Protein AF-A0AA43G415-F1 (afdb_monomer)

Sequence (121 aa):
MDNYNDPWDKIRWHNEEHFSIDEVGFNLVSWGSPKKKTTENNFVLVKDPSFAKSMARICAPLTPKNIIEFGLYHGASLVLLDKIFTPDSIIGIDERQEHPALANPLIIRHKNNEVDAHRRL

Structure (mmCIF, N/CA/C/O backbone):
data_AF-A0AA43G415-F1
#
_entry.id   AF-A0AA43G415-F1
#
loop_
_atom_site.group_PDB
_atom_site.id
_atom_site.type_symbol
_atom_site.label_atom_id
_atom_site.label_alt_id
_atom_site.label_comp_id
_atom_site.label_asym_id
_atom_site.label_entity_id
_atom_site.label_seq_id
_atom_site.pdbx_PDB_ins_code
_atom_site.Cartn_x
_atom_site.Cartn_y
_atom_site.Cartn_z
_atom_site.occupancy
_atom_site.B_iso_or_equiv
_atom_site.auth_seq_id
_atom_site.auth_comp_id
_atom_site.auth_asym_id
_atom_site.auth_atom_id
_atom_site.pdbx_PDB_model_num
ATOM 1 N N . MET A 1 1 ? -29.924 -0.946 8.562 1.00 37.44 1 MET A N 1
ATOM 2 C CA . MET A 1 1 ? -29.133 -1.638 7.528 1.00 37.44 1 MET A CA 1
ATOM 3 C C . MET A 1 1 ? -28.054 -0.661 7.149 1.00 37.44 1 MET A C 1
ATOM 5 O O . MET A 1 1 ? -28.359 0.322 6.487 1.00 37.44 1 MET A O 1
ATOM 9 N N . ASP A 1 2 ? -26.861 -0.844 7.696 1.00 45.72 2 ASP A N 1
ATOM 10 C CA . ASP A 1 2 ? -25.754 0.054 7.402 1.00 45.72 2 ASP A CA 1
ATOM 11 C C . ASP A 1 2 ? -25.313 -0.219 5.966 1.00 45.72 2 ASP A C 1
ATOM 13 O O . ASP A 1 2 ? -24.949 -1.345 5.625 1.00 45.72 2 ASP A O 1
ATOM 17 N N . ASN A 1 3 ? -25.418 0.794 5.106 1.00 43.19 3 ASN A N 1
ATOM 18 C CA . ASN A 1 3 ? -24.779 0.779 3.798 1.00 43.19 3 ASN A CA 1
ATOM 19 C C . ASN A 1 3 ? -23.267 0.783 4.046 1.00 43.19 3 ASN A C 1
ATOM 21 O O . ASN A 1 3 ? -22.651 1.844 4.141 1.00 43.19 3 ASN A O 1
ATOM 25 N N . TYR A 1 4 ? -22.677 -0.399 4.211 1.00 52.66 4 TYR A N 1
ATOM 26 C CA . TYR A 1 4 ? -21.235 -0.559 4.129 1.00 52.66 4 TYR A CA 1
ATOM 27 C C . TYR A 1 4 ? -20.842 -0.269 2.681 1.00 52.66 4 TYR A C 1
ATOM 29 O O . TYR A 1 4 ? -20.921 -1.149 1.830 1.00 52.66 4 TYR A O 1
ATOM 37 N N . ASN A 1 5 ? -20.474 0.982 2.392 1.00 69.88 5 ASN A N 1
ATOM 38 C CA . ASN A 1 5 ? -19.685 1.272 1.200 1.00 69.88 5 ASN A CA 1
ATOM 39 C C . ASN A 1 5 ? -18.399 0.462 1.333 1.00 69.88 5 ASN A C 1
ATOM 41 O O . ASN A 1 5 ? -17.682 0.618 2.328 1.00 69.88 5 ASN A O 1
ATOM 45 N N . ASP A 1 6 ? -18.142 -0.417 0.368 1.00 78.88 6 ASP A N 1
ATOM 46 C CA . ASP A 1 6 ? -16.913 -1.191 0.333 1.00 78.88 6 ASP A CA 1
ATOM 47 C C . ASP A 1 6 ? -15.752 -0.179 0.264 1.00 78.88 6 ASP A C 1
ATOM 49 O O . ASP A 1 6 ? -15.724 0.652 -0.648 1.00 78.88 6 ASP A O 1
ATOM 53 N N . PRO A 1 7 ? -14.797 -0.169 1.217 1.00 80.12 7 PRO A N 1
ATOM 54 C CA . PRO A 1 7 ? -13.657 0.746 1.170 1.00 80.12 7 PRO A CA 1
ATOM 55 C C . PRO A 1 7 ? -12.885 0.687 -0.157 1.00 80.12 7 PRO A C 1
ATOM 57 O O . PRO A 1 7 ? -12.212 1.651 -0.529 1.00 80.12 7 PRO A O 1
ATOM 60 N N . TRP A 1 8 ? -12.997 -0.430 -0.879 1.00 83.75 8 TRP A N 1
ATOM 61 C CA . TRP A 1 8 ? -12.387 -0.654 -2.182 1.00 83.75 8 TRP A CA 1
ATOM 62 C C . TRP A 1 8 ? -13.129 0.027 -3.345 1.00 83.75 8 TRP A C 1
ATOM 64 O O . TRP A 1 8 ? -12.521 0.212 -4.400 1.00 83.75 8 TRP A O 1
ATOM 74 N N . ASP A 1 9 ? -14.360 0.518 -3.147 1.00 86.12 9 ASP A N 1
ATOM 75 C CA . ASP A 1 9 ? -15.101 1.340 -4.125 1.00 86.12 9 ASP A CA 1
ATOM 76 C C . ASP A 1 9 ? -14.404 2.682 -4.418 1.00 86.12 9 ASP A C 1
ATOM 78 O O . ASP A 1 9 ? -14.702 3.350 -5.408 1.00 86.12 9 ASP A O 1
ATOM 82 N N . LYS A 1 10 ? -13.432 3.081 -3.585 1.00 87.56 10 LYS A N 1
ATOM 83 C CA . LYS A 1 10 ? -12.584 4.263 -3.807 1.00 87.56 10 LYS A CA 1
ATOM 84 C C . LYS A 1 10 ? -11.636 4.117 -5.006 1.00 87.56 10 LYS A C 1
ATOM 86 O O . LYS A 1 10 ? -11.062 5.112 -5.449 1.00 87.56 10 LYS A O 1
ATOM 91 N N . ILE A 1 11 ? -11.422 2.897 -5.505 1.00 89.38 11 ILE A N 1
ATOM 92 C CA . ILE A 1 11 ? -10.484 2.624 -6.597 1.00 89.38 11 ILE A CA 1
ATOM 93 C C . ILE A 1 11 ? -11.086 3.032 -7.941 1.00 89.38 11 ILE A C 1
ATOM 95 O O . ILE A 1 11 ? -12.080 2.472 -8.404 1.00 89.38 11 ILE A O 1
ATOM 99 N N . ARG A 1 12 ? -10.399 3.936 -8.640 1.00 91.75 12 ARG A N 1
ATOM 100 C CA . ARG A 1 12 ? -10.698 4.304 -10.023 1.00 91.75 12 ARG A CA 1
ATOM 101 C C . ARG A 1 12 ? -9.665 3.708 -10.970 1.00 91.75 12 ARG A C 1
ATOM 103 O O . ARG A 1 12 ? -8.540 4.187 -11.054 1.00 91.75 12 ARG A O 1
ATOM 110 N N . TRP A 1 13 ? -10.056 2.696 -11.736 1.00 91.44 13 TRP A N 1
ATOM 111 C CA . TRP A 1 13 ? -9.198 2.126 -12.777 1.00 91.44 13 TRP A CA 1
ATOM 112 C C . TRP A 1 13 ? -9.100 3.059 -13.992 1.00 91.44 13 TRP A C 1
ATOM 114 O O . TRP A 1 13 ? -10.110 3.554 -14.495 1.00 91.44 13 TRP A O 1
ATOM 124 N N . HIS A 1 14 ? -7.878 3.285 -14.474 1.00 93.19 14 HIS A N 1
ATOM 125 C CA . HIS A 1 14 ? -7.590 4.042 -15.698 1.00 93.19 14 HIS A CA 1
ATOM 126 C C . HIS A 1 14 ? -7.257 3.120 -16.873 1.00 93.19 14 HIS A C 1
ATOM 128 O O . HIS A 1 14 ? -7.569 3.436 -18.018 1.00 93.19 14 HIS A O 1
ATOM 134 N N . ASN A 1 15 ? -6.603 1.997 -16.586 1.00 91.38 15 ASN A N 1
ATOM 135 C CA . ASN A 1 15 ? -6.357 0.877 -17.491 1.00 91.38 15 ASN A CA 1
ATOM 136 C C . ASN A 1 15 ? -6.039 -0.373 -16.650 1.00 91.38 15 ASN A C 1
ATOM 138 O O . ASN A 1 15 ? -6.141 -0.328 -15.427 1.00 91.38 15 ASN A O 1
ATOM 142 N N . GLU A 1 16 ? -5.656 -1.483 -17.281 1.00 88.25 16 GLU A N 1
ATOM 143 C CA . GLU A 1 16 ? -5.397 -2.751 -16.582 1.00 88.25 16 GLU A CA 1
ATOM 144 C C . GLU A 1 16 ? -4.258 -2.678 -15.553 1.00 88.25 16 GLU A C 1
ATOM 146 O O . GLU A 1 16 ? -4.281 -3.414 -14.572 1.00 88.25 16 GLU A O 1
ATOM 151 N N . GLU A 1 17 ? -3.291 -1.777 -15.731 1.00 90.12 17 GLU A N 1
ATOM 152 C CA . GLU A 1 17 ? -2.092 -1.669 -14.892 1.00 90.12 17 GLU A CA 1
ATOM 153 C C . GLU A 1 17 ? -2.039 -0.377 -14.066 1.00 90.12 17 GLU A C 1
ATOM 155 O O . GLU A 1 17 ? -1.028 -0.084 -13.423 1.00 90.12 17 GLU A O 1
ATOM 160 N N . HIS A 1 18 ? -3.088 0.442 -14.105 1.00 91.56 18 HIS A N 1
ATOM 161 C CA . HIS A 1 18 ? -3.082 1.749 -13.465 1.00 91.56 18 HIS A CA 1
ATOM 162 C C . HIS A 1 18 ? -4.449 2.088 -12.891 1.00 91.56 18 HIS A C 1
ATOM 164 O O . HIS A 1 18 ? -5.458 2.109 -13.602 1.00 91.56 18 HIS A O 1
ATOM 170 N N . PHE A 1 19 ? -4.457 2.426 -11.609 1.00 92.81 19 PHE A N 1
ATOM 171 C CA . PHE A 1 19 ? -5.623 2.945 -10.910 1.00 92.81 19 PHE A CA 1
ATOM 172 C C . PHE A 1 19 ? -5.227 4.109 -10.007 1.00 92.81 19 PHE A C 1
ATOM 174 O O . PHE A 1 19 ? -4.045 4.307 -9.728 1.00 92.81 19 PHE A O 1
ATOM 181 N N . SER A 1 20 ? -6.212 4.865 -9.537 1.00 93.88 20 SER A N 1
ATOM 182 C CA . SER A 1 20 ? -6.021 5.890 -8.519 1.00 93.88 20 SER A CA 1
ATOM 183 C C . SER A 1 20 ? -6.993 5.730 -7.357 1.00 93.88 20 SER A C 1
ATOM 185 O O . SER A 1 20 ? -8.053 5.112 -7.486 1.00 93.88 20 SER A O 1
ATOM 187 N N . ILE A 1 21 ? -6.616 6.311 -6.221 1.00 91.12 21 ILE A N 1
ATOM 188 C CA . ILE A 1 21 ? -7.515 6.634 -5.113 1.00 91.12 21 ILE A CA 1
ATOM 189 C C . ILE A 1 21 ? -7.305 8.117 -4.813 1.00 91.12 21 ILE A C 1
ATOM 191 O O . ILE A 1 21 ? -6.177 8.540 -4.546 1.00 91.12 21 ILE A O 1
ATOM 195 N N . ASP A 1 22 ? -8.374 8.907 -4.895 1.00 88.56 22 ASP A N 1
ATOM 196 C CA . ASP A 1 22 ? -8.298 10.370 -4.946 1.00 88.56 22 ASP A CA 1
ATOM 197 C C . ASP A 1 22 ? -7.324 10.827 -6.061 1.00 88.56 22 ASP A C 1
ATOM 199 O O . ASP A 1 22 ? -7.477 10.444 -7.225 1.00 88.56 22 ASP A O 1
ATOM 203 N N . GLU A 1 23 ? -6.303 11.610 -5.704 1.00 88.19 23 GLU A N 1
ATOM 204 C CA . GLU A 1 23 ? -5.244 12.109 -6.592 1.00 88.19 23 GLU A CA 1
ATOM 205 C C . GLU A 1 23 ? -3.983 11.220 -6.608 1.00 88.19 23 GLU A C 1
ATOM 207 O O . GLU A 1 23 ? -3.022 11.528 -7.312 1.00 88.19 23 GLU A O 1
ATOM 212 N N . VAL A 1 24 ? -3.962 10.115 -5.849 1.00 92.25 24 VAL A N 1
ATOM 213 C CA . VAL A 1 24 ? -2.793 9.226 -5.745 1.00 92.25 24 VAL A CA 1
ATOM 214 C C . VAL A 1 24 ? -2.904 8.083 -6.747 1.00 92.25 24 VAL A C 1
ATOM 216 O O . VAL A 1 24 ? -3.832 7.275 -6.683 1.00 92.25 24 VAL A O 1
ATOM 219 N N . GLY A 1 25 ? -1.940 8.008 -7.665 1.00 93.50 25 GLY A N 1
ATOM 220 C CA . GLY A 1 25 ? -1.836 6.955 -8.673 1.00 93.50 25 GLY A CA 1
ATOM 221 C C . GLY A 1 25 ? -1.077 5.723 -8.181 1.00 93.50 25 GLY A C 1
ATOM 222 O O . GLY A 1 25 ? -0.132 5.818 -7.396 1.00 93.50 25 GLY A O 1
ATOM 223 N N . PHE A 1 26 ? -1.469 4.558 -8.690 1.00 92.56 26 PHE A N 1
ATOM 224 C CA . PHE A 1 26 ? -0.835 3.272 -8.426 1.00 92.56 26 PHE A CA 1
ATOM 225 C C . PHE A 1 26 ? -0.590 2.538 -9.735 1.00 92.56 26 PHE A C 1
ATOM 227 O O . PHE A 1 26 ? -1.516 2.138 -10.442 1.00 92.56 26 PHE A O 1
ATOM 234 N N . ASN A 1 27 ? 0.685 2.348 -10.051 1.00 92.69 27 ASN A N 1
ATOM 235 C CA . ASN A 1 27 ? 1.133 1.583 -11.197 1.00 92.69 27 ASN A CA 1
ATOM 236 C C . ASN A 1 27 ? 1.438 0.149 -10.776 1.00 92.69 27 ASN A C 1
ATOM 238 O O . ASN A 1 27 ? 2.405 -0.101 -10.054 1.00 92.69 27 ASN A O 1
ATOM 242 N N . LEU A 1 28 ? 0.636 -0.781 -11.277 1.00 90.31 28 LEU A N 1
ATOM 243 C CA . LEU A 1 28 ? 0.894 -2.205 -11.171 1.00 90.31 28 LEU A CA 1
ATOM 244 C C . LEU A 1 28 ? 2.065 -2.566 -12.079 1.00 90.31 28 LEU A C 1
ATOM 246 O O . LEU A 1 28 ? 2.145 -2.127 -13.231 1.00 90.31 28 LEU A O 1
ATOM 250 N N . VAL A 1 29 ? 2.999 -3.335 -11.536 1.00 88.06 29 VAL A N 1
ATOM 251 C CA . VAL A 1 29 ? 4.125 -3.885 -12.288 1.00 88.06 29 VAL A CA 1
ATOM 252 C C . VAL A 1 29 ? 4.324 -5.345 -11.918 1.00 88.06 29 VAL A C 1
ATOM 254 O O . VAL A 1 29 ? 4.251 -5.729 -10.748 1.00 88.06 29 VAL A O 1
ATOM 257 N N . SER A 1 30 ? 4.616 -6.156 -12.924 1.00 82.69 30 SER A N 1
ATOM 258 C CA . SER A 1 30 ? 5.028 -7.544 -12.774 1.00 82.69 30 SER A CA 1
ATOM 259 C C . SER A 1 30 ? 6.498 -7.701 -13.148 1.00 82.69 30 SER A C 1
ATOM 261 O O . SER A 1 30 ? 7.172 -6.776 -13.614 1.00 82.69 30 SER A O 1
ATOM 263 N N . TRP A 1 31 ? 7.019 -8.910 -12.953 1.00 74.12 31 TRP A N 1
ATOM 264 C CA . TRP A 1 31 ? 8.336 -9.263 -13.464 1.00 74.12 31 TRP A CA 1
ATOM 265 C C . TRP A 1 31 ? 8.381 -9.042 -14.984 1.00 74.12 31 TRP A C 1
ATOM 267 O O . TRP A 1 31 ? 7.511 -9.524 -15.706 1.00 74.12 31 TRP A O 1
ATOM 277 N N . GLY A 1 32 ? 9.370 -8.281 -15.460 1.00 75.25 32 GLY A N 1
ATOM 278 C CA . GLY A 1 32 ? 9.519 -7.932 -16.878 1.00 75.25 32 GLY A CA 1
ATOM 279 C C . GLY A 1 32 ? 8.804 -6.653 -17.337 1.00 75.25 32 GLY A C 1
ATOM 280 O O . GLY A 1 32 ? 9.043 -6.223 -18.464 1.00 75.25 32 GLY A O 1
ATOM 281 N N . SER A 1 33 ? 7.991 -6.001 -16.494 1.00 79.75 33 SER A N 1
ATOM 282 C CA . SER A 1 33 ? 7.408 -4.694 -16.834 1.00 79.75 33 SER A CA 1
ATOM 283 C C . SER A 1 33 ? 8.498 -3.625 -17.035 1.00 79.75 33 SER A C 1
ATOM 285 O O . SER A 1 33 ? 9.543 -3.672 -16.372 1.00 79.75 33 SER A O 1
ATOM 287 N N . PRO A 1 34 ? 8.266 -2.612 -17.896 1.00 80.19 34 PRO A N 1
ATOM 288 C CA . PRO A 1 34 ? 9.140 -1.448 -17.982 1.00 80.19 34 PRO A CA 1
ATOM 289 C C . PRO A 1 34 ? 9.362 -0.818 -16.604 1.00 80.19 34 PRO A C 1
ATOM 291 O O . PRO A 1 34 ? 8.439 -0.726 -15.793 1.00 80.19 34 PRO A O 1
ATOM 294 N N . LYS A 1 35 ? 10.589 -0.358 -16.336 1.00 78.69 35 LYS A N 1
ATOM 295 C CA . LYS A 1 35 ? 10.922 0.272 -15.053 1.00 78.69 35 LYS A CA 1
ATOM 296 C C . LYS A 1 35 ? 10.080 1.534 -14.857 1.00 78.69 35 LYS A C 1
ATOM 298 O O . LYS A 1 35 ? 10.282 2.528 -15.552 1.00 78.69 35 LYS A O 1
ATOM 303 N N . LYS A 1 36 ? 9.182 1.506 -13.874 1.00 85.06 36 LYS A N 1
ATOM 304 C CA . LYS A 1 36 ? 8.457 2.678 -13.368 1.00 85.06 36 LYS A CA 1
ATOM 305 C C . LYS A 1 36 ? 9.112 3.154 -12.069 1.00 85.06 36 LYS A C 1
ATOM 307 O O . LYS A 1 36 ? 9.741 2.365 -11.363 1.00 85.06 36 LYS A O 1
ATOM 312 N N . LYS A 1 37 ? 9.000 4.448 -11.764 1.00 87.06 37 LYS A N 1
ATOM 313 C CA . LYS A 1 37 ? 9.547 5.045 -10.538 1.00 87.06 37 LYS A CA 1
ATOM 314 C C . LYS A 1 37 ? 8.412 5.459 -9.613 1.00 87.06 37 LYS A C 1
ATOM 316 O O . LYS A 1 37 ? 7.459 6.077 -10.075 1.00 87.06 37 LYS A O 1
ATOM 321 N N . THR A 1 38 ? 8.558 5.142 -8.330 1.00 88.62 38 THR A N 1
ATOM 322 C CA . THR A 1 38 ? 7.700 5.687 -7.277 1.00 88.62 38 THR A CA 1
ATOM 323 C C . THR A 1 38 ? 8.003 7.175 -7.099 1.00 88.62 38 THR A C 1
ATOM 325 O O . THR A 1 38 ? 9.168 7.569 -7.024 1.00 88.62 38 THR A O 1
ATOM 328 N N . THR A 1 39 ? 6.957 7.986 -7.016 1.00 88.31 39 THR A N 1
ATOM 329 C CA . THR A 1 39 ? 6.976 9.403 -6.638 1.00 88.31 39 THR A CA 1
ATOM 330 C C . THR A 1 39 ? 5.948 9.640 -5.533 1.00 88.31 39 THR A C 1
ATOM 332 O O . THR A 1 39 ? 5.204 8.731 -5.177 1.00 88.31 39 THR A O 1
ATOM 335 N N . GLU A 1 40 ? 5.888 10.857 -4.997 1.00 85.44 40 GLU A N 1
ATOM 336 C CA . GLU A 1 40 ? 4.969 11.227 -3.907 1.00 85.44 40 GLU A CA 1
ATOM 337 C C . GLU A 1 40 ? 3.482 11.058 -4.264 1.00 85.44 40 GLU A C 1
ATOM 339 O O . GLU A 1 40 ? 2.667 10.790 -3.388 1.00 85.44 40 GLU A O 1
ATOM 344 N N . ASN A 1 41 ? 3.135 11.163 -5.552 1.00 87.69 41 ASN A N 1
ATOM 345 C CA . ASN A 1 41 ? 1.752 11.063 -6.034 1.00 87.69 41 ASN A CA 1
ATOM 346 C C . ASN A 1 41 ? 1.516 9.846 -6.936 1.00 87.69 41 ASN A C 1
ATOM 348 O O . ASN A 1 41 ? 0.411 9.660 -7.442 1.00 87.69 41 ASN A O 1
ATOM 352 N N . ASN A 1 42 ? 2.546 9.038 -7.196 1.00 91.25 42 ASN A N 1
ATOM 353 C CA . ASN A 1 42 ? 2.424 7.883 -8.072 1.00 91.25 42 ASN A CA 1
ATOM 354 C C . ASN A 1 42 ? 3.307 6.731 -7.591 1.00 91.25 42 ASN A C 1
ATOM 356 O O . ASN A 1 42 ? 4.531 6.761 -7.729 1.00 91.25 42 ASN A O 1
ATOM 360 N N . PHE A 1 43 ? 2.680 5.698 -7.041 1.00 92.56 43 PHE A N 1
ATOM 361 C CA . PHE A 1 43 ? 3.361 4.586 -6.396 1.00 92.56 43 PHE A CA 1
ATOM 362 C C . PHE A 1 43 ? 3.442 3.372 -7.313 1.00 92.56 43 PHE A C 1
ATOM 364 O O . PHE A 1 43 ? 2.493 3.024 -8.010 1.00 92.56 43 PHE A O 1
ATOM 371 N N . VAL A 1 44 ? 4.590 2.697 -7.302 1.00 91.62 44 VAL A N 1
ATOM 372 C CA . VAL A 1 44 ? 4.775 1.444 -8.038 1.00 91.62 44 VAL A CA 1
ATOM 373 C C . VAL A 1 44 ? 4.482 0.273 -7.112 1.00 91.62 44 VAL A C 1
ATOM 375 O O . VAL A 1 44 ? 5.203 0.049 -6.139 1.00 91.62 44 VAL A O 1
ATOM 378 N N . LEU A 1 45 ? 3.438 -0.487 -7.431 1.00 89.75 45 LEU A N 1
ATOM 379 C CA . LEU A 1 45 ? 3.015 -1.659 -6.681 1.00 89.75 45 LEU A CA 1
ATOM 380 C C . LEU A 1 45 ? 3.427 -2.920 -7.446 1.00 89.75 45 LEU A C 1
ATOM 382 O O . LEU A 1 45 ? 2.928 -3.192 -8.537 1.00 89.75 45 LEU A O 1
ATOM 386 N N . VAL A 1 46 ? 4.341 -3.704 -6.868 1.00 87.75 46 VAL A N 1
ATOM 387 C CA . VAL A 1 46 ? 4.814 -4.968 -7.461 1.00 87.75 46 VAL A CA 1
ATOM 388 C C . VAL A 1 46 ? 3.782 -6.068 -7.213 1.00 87.75 46 VAL A C 1
ATOM 390 O O . VAL A 1 46 ? 3.965 -6.941 -6.355 1.00 87.75 46 VAL A O 1
ATOM 393 N N . LYS A 1 47 ? 2.643 -5.941 -7.892 1.00 84.12 47 LYS A N 1
ATOM 394 C CA . LYS A 1 47 ? 1.464 -6.801 -7.821 1.00 84.12 47 LYS A CA 1
ATOM 395 C C . LYS A 1 47 ? 0.739 -6.753 -9.159 1.00 84.12 47 LYS A C 1
ATOM 397 O O . LYS A 1 47 ? 0.715 -5.718 -9.816 1.00 8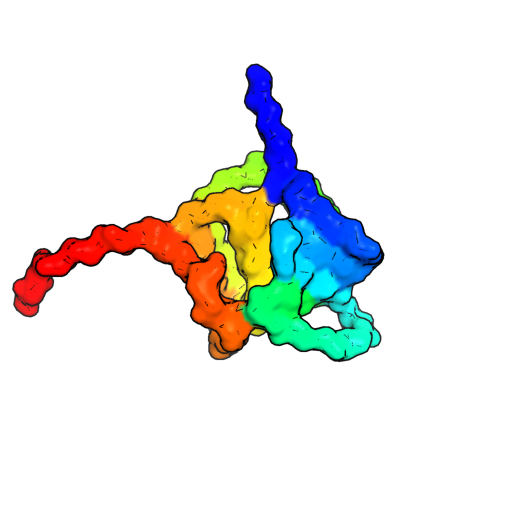4.12 47 LYS A O 1
ATOM 402 N N . ASP A 1 48 ? 0.143 -7.870 -9.541 1.00 81.38 48 ASP A N 1
ATOM 403 C CA . ASP A 1 48 ? -0.738 -7.930 -10.701 1.00 81.38 48 ASP A CA 1
ATOM 404 C C . ASP A 1 48 ? -2.170 -7.468 -10.338 1.00 81.38 48 ASP A C 1
ATOM 406 O O . ASP A 1 48 ? -2.513 -7.319 -9.156 1.00 81.38 48 ASP A O 1
ATOM 410 N N . PRO A 1 49 ? -3.045 -7.244 -11.333 1.00 76.50 49 PRO A N 1
ATOM 411 C CA . PRO A 1 49 ? -4.424 -6.829 -11.076 1.00 76.50 49 PRO A CA 1
ATOM 412 C C . PRO A 1 49 ? -5.239 -7.863 -10.281 1.00 76.50 49 PRO A C 1
ATOM 414 O O . PRO A 1 49 ? -6.164 -7.495 -9.552 1.00 76.50 49 PRO A O 1
ATOM 417 N N . SER A 1 50 ? -4.917 -9.158 -10.396 1.00 80.06 50 SER A N 1
ATOM 418 C CA . SER A 1 50 ? -5.606 -10.210 -9.638 1.00 80.06 50 SER A CA 1
ATOM 419 C C . SER A 1 50 ? -5.331 -10.140 -8.142 1.00 80.06 50 SER A C 1
ATOM 421 O O . SER A 1 50 ? -6.234 -10.421 -7.350 1.00 80.06 50 SER A O 1
ATOM 423 N N . PHE A 1 51 ? -4.144 -9.694 -7.736 1.00 81.50 51 PHE A N 1
ATOM 424 C CA . PHE A 1 51 ? -3.838 -9.439 -6.337 1.00 81.50 51 PHE A CA 1
ATOM 425 C C . PHE A 1 51 ? -4.729 -8.338 -5.759 1.00 81.50 51 PHE A C 1
ATOM 427 O O . PHE A 1 51 ? -5.340 -8.553 -4.716 1.00 81.50 51 PHE A O 1
ATOM 434 N N . ALA A 1 52 ? -4.863 -7.195 -6.444 1.00 75.62 52 ALA A N 1
ATOM 435 C CA . ALA A 1 52 ? -5.690 -6.083 -5.963 1.00 75.62 52 ALA A CA 1
ATOM 436 C C . ALA A 1 52 ? -7.158 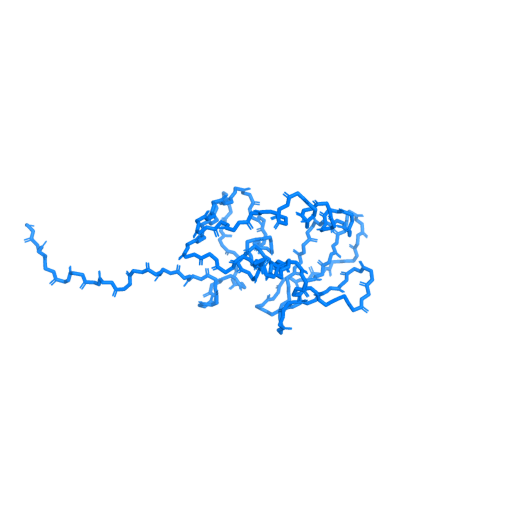-6.509 -5.785 1.00 75.62 52 ALA A C 1
ATOM 438 O O . ALA A 1 52 ? -7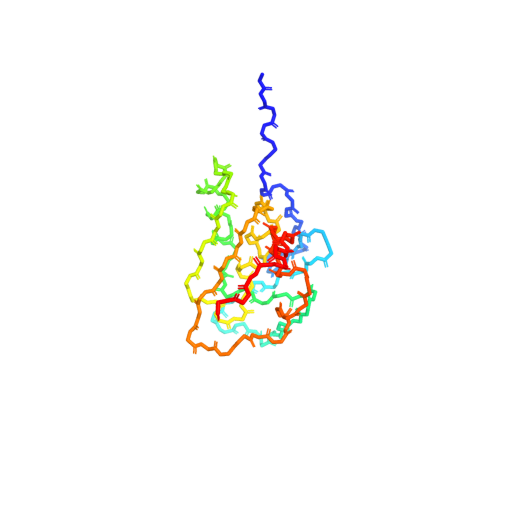.764 -6.249 -4.749 1.00 75.62 52 ALA A O 1
ATOM 439 N N . LYS A 1 53 ? -7.702 -7.257 -6.755 1.00 78.88 53 LYS A N 1
ATOM 440 C CA . LYS A 1 53 ? -9.060 -7.825 -6.674 1.00 78.88 53 LYS A CA 1
ATOM 441 C C . LYS A 1 53 ? -9.208 -8.845 -5.542 1.00 78.88 53 LYS A C 1
ATOM 443 O O . LYS A 1 53 ? -10.242 -8.885 -4.879 1.00 78.88 53 LYS A O 1
ATOM 448 N N . SER A 1 54 ? -8.190 -9.674 -5.313 1.00 84.81 54 SER A N 1
ATOM 449 C CA . SER A 1 54 ? -8.214 -10.672 -4.238 1.00 84.81 54 SER A CA 1
ATOM 450 C C . SER A 1 54 ? -8.148 -10.012 -2.864 1.00 84.81 54 SER A C 1
ATOM 452 O O . SER A 1 54 ? -8.916 -10.379 -1.980 1.00 84.81 54 SER A O 1
ATOM 454 N N . MET A 1 55 ? -7.295 -8.998 -2.705 1.00 83.00 55 MET A N 1
ATOM 455 C CA . MET A 1 55 ? -7.218 -8.188 -1.489 1.00 83.00 55 MET A CA 1
ATOM 456 C C . MET A 1 55 ? -8.537 -7.473 -1.208 1.00 83.00 55 MET A C 1
ATOM 458 O O . MET A 1 55 ? -9.010 -7.537 -0.079 1.00 83.00 55 MET A O 1
ATOM 462 N N . ALA A 1 56 ? -9.176 -6.891 -2.231 1.00 82.06 56 ALA A N 1
ATOM 463 C CA . ALA A 1 56 ? -10.508 -6.305 -2.098 1.00 82.06 56 ALA A CA 1
ATOM 464 C C . ALA A 1 56 ? -11.506 -7.306 -1.525 1.00 82.06 56 ALA A C 1
ATOM 466 O O . ALA A 1 56 ? -12.108 -7.069 -0.484 1.00 82.06 56 ALA A O 1
ATOM 467 N N . ARG A 1 57 ? -11.590 -8.494 -2.127 1.00 84.75 57 ARG A N 1
ATOM 468 C CA . ARG A 1 57 ? -12.502 -9.542 -1.664 1.00 84.75 57 ARG A CA 1
ATOM 469 C C . ARG A 1 57 ? -12.212 -10.019 -0.236 1.00 84.75 57 ARG A C 1
ATOM 471 O O . ARG A 1 57 ? -13.150 -10.269 0.513 1.00 84.75 57 ARG A O 1
ATOM 478 N N . ILE A 1 58 ? -10.942 -10.206 0.122 1.00 86.25 58 ILE A N 1
ATOM 479 C CA . ILE A 1 58 ? -10.540 -10.715 1.444 1.00 86.25 58 ILE A CA 1
ATOM 480 C C . ILE A 1 58 ? -10.764 -9.654 2.523 1.00 86.25 58 ILE A C 1
ATOM 482 O O . ILE A 1 58 ? -11.184 -9.982 3.632 1.00 86.25 58 ILE A O 1
ATOM 486 N N . CYS A 1 59 ? -10.487 -8.390 2.206 1.00 85.06 59 CYS A N 1
ATOM 487 C CA . CYS A 1 59 ? -10.479 -7.309 3.179 1.00 85.06 59 CYS A CA 1
ATOM 488 C C . CYS A 1 59 ? -11.755 -6.458 3.190 1.00 85.06 59 CYS A C 1
ATOM 490 O O . CYS A 1 59 ? -11.898 -5.663 4.111 1.00 85.06 59 CYS A O 1
ATOM 492 N N . ALA A 1 60 ? -12.684 -6.631 2.244 1.00 83.00 60 ALA A N 1
ATOM 493 C CA . ALA A 1 60 ? -13.984 -5.951 2.221 1.00 83.00 60 ALA A CA 1
ATOM 494 C C . ALA A 1 60 ? -14.737 -5.949 3.572 1.00 83.00 60 ALA A C 1
ATOM 496 O O . ALA A 1 60 ? -15.259 -4.900 3.943 1.00 83.00 60 ALA A O 1
ATOM 497 N N . PRO A 1 61 ? -14.786 -7.047 4.362 1.00 84.69 61 PRO A N 1
ATOM 498 C CA . PRO A 1 61 ? -15.484 -7.023 5.651 1.00 84.69 61 PRO A CA 1
ATOM 499 C C . PRO A 1 61 ? -14.680 -6.362 6.784 1.00 84.69 61 PRO A C 1
ATOM 501 O O . PRO A 1 61 ? -15.168 -6.280 7.910 1.00 84.69 61 PRO A O 1
ATOM 504 N N . LEU A 1 62 ? -13.434 -5.948 6.538 1.00 87.25 62 LEU A N 1
ATOM 505 C CA . LEU A 1 62 ? -12.542 -5.422 7.565 1.00 87.25 62 LEU A CA 1
ATOM 506 C C . LEU A 1 62 ? -12.619 -3.895 7.632 1.00 87.25 62 LEU A C 1
ATOM 508 O O . LEU A 1 62 ? -12.595 -3.198 6.622 1.00 87.25 62 LEU A O 1
ATOM 512 N N . THR A 1 63 ? -12.595 -3.367 8.853 1.00 89.44 63 THR A N 1
ATOM 513 C CA . THR A 1 63 ? -12.447 -1.929 9.122 1.00 89.44 63 THR A CA 1
ATOM 514 C C . THR A 1 63 ? -11.300 -1.702 10.114 1.00 89.44 63 THR A C 1
ATOM 516 O O . THR A 1 63 ? -11.545 -1.311 11.262 1.00 89.44 63 THR A O 1
ATOM 519 N N . PRO A 1 64 ? -10.048 -2.025 9.737 1.00 91.06 64 PRO A N 1
ATOM 520 C CA . PRO A 1 64 ? -8.920 -1.953 10.651 1.00 91.06 64 PRO A CA 1
ATOM 521 C C . PRO A 1 64 ? -8.677 -0.506 11.086 1.00 91.06 64 PRO A C 1
ATOM 523 O O . PRO A 1 64 ? -8.605 0.409 10.271 1.00 91.06 64 PRO A O 1
ATOM 526 N N . LYS A 1 65 ? -8.537 -0.309 12.398 1.00 92.19 65 LYS A N 1
ATOM 527 C CA . LYS A 1 65 ? -8.130 0.976 12.983 1.00 92.19 65 LYS A CA 1
ATOM 528 C C . LYS A 1 65 ? -6.623 1.085 13.161 1.00 92.19 65 LYS A C 1
ATOM 530 O O . LYS A 1 65 ? -6.103 2.190 13.203 1.00 92.19 65 LYS A O 1
ATOM 535 N N . ASN A 1 66 ? -5.934 -0.052 13.216 1.00 92.31 66 ASN A N 1
ATOM 536 C CA . ASN A 1 66 ? -4.488 -0.133 13.352 1.00 92.31 66 ASN A CA 1
ATOM 537 C C . ASN A 1 66 ? -3.956 -1.150 12.343 1.00 92.31 66 ASN A C 1
ATOM 539 O O . ASN A 1 66 ? -4.482 -2.263 12.270 1.00 92.31 66 ASN A O 1
ATOM 543 N N . ILE A 1 67 ? -2.937 -0.770 11.577 1.00 91.75 67 ILE A N 1
ATOM 544 C CA . ILE A 1 67 ? -2.315 -1.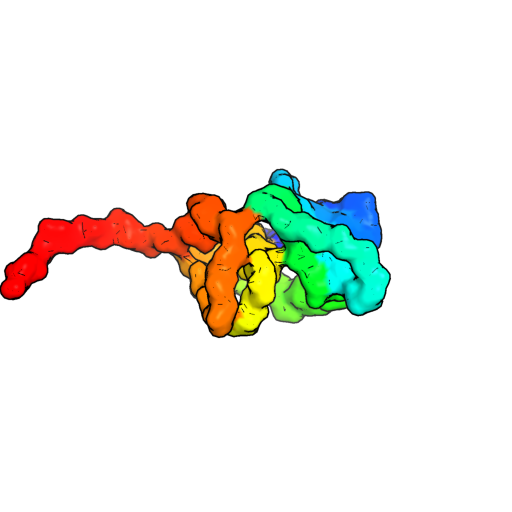622 10.558 1.00 91.75 67 ILE A CA 1
ATOM 545 C C . ILE A 1 67 ? -0.813 -1.704 10.827 1.00 91.75 67 ILE A C 1
ATOM 547 O O . ILE A 1 67 ? -0.158 -0.687 11.038 1.00 91.75 67 ILE A O 1
ATOM 551 N N . ILE A 1 68 ? -0.273 -2.922 10.805 1.00 90.19 68 ILE A N 1
ATOM 552 C CA . ILE A 1 68 ? 1.168 -3.178 10.824 1.00 90.19 68 ILE A CA 1
ATOM 553 C C . ILE A 1 68 ? 1.502 -3.969 9.561 1.00 90.19 68 ILE A C 1
ATOM 555 O O . ILE A 1 68 ? 0.913 -5.025 9.324 1.00 90.19 68 ILE A O 1
ATOM 559 N N . GLU A 1 69 ? 2.432 -3.460 8.760 1.00 88.12 69 GLU A N 1
ATOM 560 C CA . GLU A 1 69 ? 2.919 -4.109 7.543 1.00 88.12 69 GLU A CA 1
ATOM 561 C C . GLU A 1 69 ? 4.408 -4.448 7.667 1.00 88.12 69 GLU A C 1
ATOM 563 O O . GLU A 1 69 ? 5.205 -3.631 8.127 1.00 88.12 69 GLU A O 1
ATOM 568 N N . PHE A 1 70 ? 4.786 -5.647 7.220 1.00 88.06 70 PHE A N 1
ATOM 569 C CA . PHE A 1 70 ? 6.175 -6.100 7.145 1.00 88.06 70 PHE A CA 1
ATOM 570 C C . PHE A 1 70 ? 6.585 -6.269 5.678 1.00 88.06 70 PHE A C 1
ATOM 572 O O . PHE A 1 70 ? 5.900 -6.964 4.928 1.00 88.06 70 PHE A O 1
ATOM 579 N N . GLY A 1 71 ? 7.721 -5.689 5.288 1.00 86.75 71 GLY A N 1
ATOM 580 C CA . GLY A 1 71 ? 8.251 -5.756 3.923 1.00 86.75 71 GLY A CA 1
ATOM 581 C C . GLY A 1 71 ? 7.571 -4.760 2.982 1.00 86.75 71 GLY A C 1
ATOM 582 O O . GLY A 1 71 ? 6.698 -5.117 2.196 1.00 86.75 71 GLY A O 1
ATOM 583 N N . LEU A 1 72 ? 8.015 -3.507 3.035 1.00 83.94 72 LEU A N 1
ATOM 584 C CA . LEU A 1 72 ? 7.467 -2.373 2.294 1.00 83.94 72 LEU A CA 1
ATOM 585 C C . LEU A 1 72 ? 8.042 -2.229 0.886 1.00 83.94 72 LEU A C 1
ATOM 587 O O . LEU A 1 72 ? 7.361 -1.713 -0.001 1.00 83.94 72 LEU A O 1
ATOM 591 N N . TYR A 1 73 ? 9.293 -2.634 0.652 1.00 86.69 73 TYR A N 1
ATOM 592 C CA . TYR A 1 73 ? 10.030 -2.333 -0.582 1.00 86.69 73 TYR A CA 1
ATOM 593 C C . TYR A 1 73 ? 10.109 -0.816 -0.868 1.00 86.69 73 TYR A C 1
ATOM 595 O O . TYR A 1 73 ? 11.047 -0.165 -0.424 1.00 86.69 73 TYR A O 1
ATOM 603 N N . HIS A 1 74 ? 9.148 -0.245 -1.607 1.00 85.94 74 HIS A N 1
ATOM 604 C CA . HIS A 1 74 ? 8.996 1.204 -1.847 1.00 85.94 74 HIS A CA 1
ATOM 605 C C . HIS A 1 74 ? 7.773 1.812 -1.122 1.00 85.94 74 HIS A C 1
ATOM 607 O O . HIS A 1 74 ? 7.465 2.983 -1.326 1.00 85.94 74 HIS A O 1
ATOM 613 N N . GLY A 1 75 ? 7.046 1.022 -0.325 1.00 87.31 75 GLY A N 1
ATOM 614 C CA . GLY A 1 75 ? 5.914 1.435 0.515 1.00 87.31 75 GLY A CA 1
ATOM 615 C C . GLY A 1 75 ? 4.574 1.619 -0.191 1.00 87.31 75 GLY A C 1
ATOM 616 O O . GLY A 1 75 ? 3.633 2.099 0.427 1.00 87.31 75 GLY A O 1
ATOM 617 N N . ALA A 1 76 ? 4.442 1.229 -1.462 1.00 90.69 76 ALA A N 1
ATOM 618 C CA . ALA A 1 76 ? 3.206 1.424 -2.227 1.00 90.69 76 ALA A CA 1
ATOM 619 C C . ALA A 1 76 ? 1.975 0.748 -1.592 1.00 90.69 76 ALA A C 1
ATOM 621 O O . ALA A 1 76 ? 0.879 1.300 -1.633 1.00 90.69 76 ALA A O 1
ATOM 622 N N . SER A 1 77 ? 2.144 -0.439 -1.004 1.00 90.25 77 SER A N 1
ATOM 623 C CA . SER A 1 77 ? 1.075 -1.152 -0.298 1.00 90.25 77 SER A CA 1
ATOM 624 C C . SER A 1 77 ? 0.653 -0.443 0.987 1.00 90.25 77 SER A C 1
ATOM 626 O O . SER A 1 77 ? -0.543 -0.357 1.246 1.00 90.25 77 SER A O 1
ATOM 628 N N . LEU A 1 78 ? 1.592 0.154 1.720 1.00 90.75 78 LEU A N 1
ATOM 629 C CA . LEU A 1 78 ? 1.300 0.941 2.918 1.00 90.75 78 LEU A CA 1
ATOM 630 C C . LEU A 1 78 ? 0.402 2.137 2.583 1.00 90.75 78 LEU A C 1
ATOM 632 O O . LEU A 1 78 ? -0.627 2.347 3.222 1.00 90.75 78 LEU A O 1
ATOM 636 N N . VAL A 1 79 ? 0.744 2.869 1.516 1.00 91.75 79 VAL A N 1
ATOM 637 C CA . VAL A 1 79 ? -0.064 3.996 1.016 1.00 91.75 79 VAL A CA 1
ATOM 638 C C . VAL A 1 79 ? -1.437 3.526 0.542 1.00 91.75 79 VAL A C 1
ATOM 640 O O . VAL A 1 79 ? -2.446 4.169 0.823 1.00 91.75 79 VAL A O 1
ATOM 643 N N . LEU A 1 80 ? -1.496 2.390 -0.157 1.00 91.25 80 LEU A N 1
ATOM 644 C CA . LEU A 1 80 ? -2.757 1.798 -0.600 1.00 91.25 80 LEU A CA 1
ATOM 645 C C . LEU A 1 80 ? -3.673 1.481 0.593 1.00 91.25 80 LEU A C 1
ATOM 647 O O . LEU A 1 80 ? -4.847 1.846 0.581 1.00 91.25 80 LEU A O 1
ATOM 651 N N . LEU A 1 81 ? -3.139 0.827 1.628 1.00 90.56 81 LEU A N 1
ATOM 652 C CA . LEU A 1 81 ? -3.888 0.442 2.824 1.00 90.56 81 LEU A CA 1
ATOM 653 C C . LEU A 1 81 ? -4.356 1.662 3.628 1.00 90.56 81 LEU A C 1
ATOM 655 O O . LEU A 1 81 ? -5.504 1.675 4.077 1.00 90.56 81 LEU A O 1
ATOM 659 N N . ASP A 1 82 ? -3.519 2.695 3.756 1.00 90.69 82 ASP A N 1
ATOM 660 C CA . ASP A 1 82 ? -3.904 3.968 4.378 1.00 90.69 82 ASP A CA 1
ATOM 661 C C . ASP A 1 82 ? -5.090 4.617 3.646 1.00 90.69 82 ASP A C 1
ATOM 663 O O . ASP A 1 82 ? -6.099 4.968 4.262 1.00 90.69 82 ASP A O 1
ATOM 667 N N . LYS A 1 83 ? -5.032 4.692 2.311 1.00 89.88 83 LYS A N 1
ATOM 668 C CA . LYS A 1 83 ? -6.094 5.297 1.491 1.00 89.88 83 LYS A CA 1
ATOM 669 C C . LYS A 1 83 ? -7.409 4.521 1.532 1.00 89.88 83 LYS A C 1
ATOM 671 O O . LYS A 1 83 ? -8.489 5.122 1.602 1.00 89.88 83 LYS A O 1
ATOM 676 N N . ILE A 1 84 ? -7.336 3.193 1.508 1.00 89.94 84 ILE A N 1
ATOM 677 C CA . ILE A 1 84 ? -8.517 2.327 1.554 1.00 89.94 84 ILE A CA 1
ATOM 678 C C . ILE A 1 84 ? -9.174 2.409 2.928 1.00 89.94 84 ILE A C 1
ATOM 680 O O . ILE A 1 84 ? -10.344 2.785 3.023 1.00 89.94 84 ILE A O 1
ATOM 684 N N . PHE A 1 85 ? -8.434 2.114 3.996 1.00 90.25 85 PHE A N 1
ATOM 685 C CA . PHE A 1 85 ? -9.031 1.920 5.318 1.00 90.25 85 PHE A CA 1
ATOM 686 C C . PHE A 1 85 ? -9.100 3.181 6.166 1.00 90.25 85 PHE A C 1
ATOM 688 O O . PHE A 1 85 ? -9.913 3.233 7.090 1.00 90.25 85 PHE A O 1
ATOM 695 N N . THR A 1 86 ? -8.306 4.209 5.855 1.00 89.94 86 THR A N 1
ATOM 696 C CA . THR A 1 86 ? -8.173 5.421 6.678 1.00 89.94 86 THR A CA 1
ATOM 697 C C . THR A 1 86 ? -8.023 5.075 8.169 1.00 89.94 86 THR A C 1
ATOM 699 O O . THR A 1 86 ? -8.859 5.494 8.978 1.00 89.94 86 THR A O 1
ATOM 702 N N . PRO A 1 87 ? -7.037 4.229 8.531 1.00 90.94 87 PRO A N 1
ATOM 703 C CA . PRO A 1 87 ? -6.871 3.761 9.901 1.00 90.94 87 PRO A CA 1
ATOM 704 C C . PRO A 1 87 ? -6.507 4.925 10.837 1.00 90.94 87 PRO A C 1
ATOM 706 O O . PRO A 1 87 ? -6.073 5.993 10.403 1.00 90.94 87 PRO A O 1
ATOM 709 N N . ASP A 1 88 ? -6.669 4.715 12.141 1.00 90.62 88 ASP A N 1
ATOM 710 C CA . ASP A 1 88 ? -6.185 5.662 13.149 1.00 90.62 88 ASP A CA 1
ATO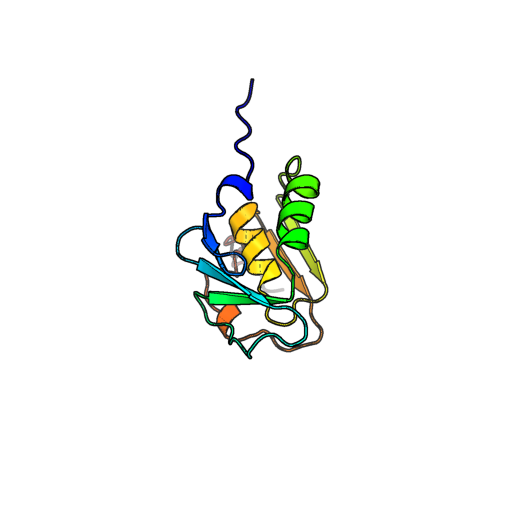M 711 C C . ASP A 1 88 ? -4.650 5.625 13.259 1.00 90.62 88 ASP A C 1
ATOM 713 O O . ASP A 1 88 ? -4.038 6.643 13.581 1.00 90.62 88 ASP A O 1
ATOM 717 N N . SER A 1 89 ? -4.035 4.471 12.963 1.00 86.62 89 SER A N 1
ATOM 718 C CA . SER A 1 89 ? -2.582 4.285 12.921 1.00 86.62 89 SER A CA 1
ATOM 719 C C . SER A 1 89 ? -2.158 3.247 11.878 1.00 86.62 89 SER A C 1
ATOM 721 O O . SER A 1 89 ? -2.808 2.210 11.702 1.00 86.62 89 SER A O 1
ATOM 723 N N . ILE A 1 90 ? -1.034 3.504 11.210 1.00 91.25 90 ILE A N 1
ATOM 724 C CA . ILE A 1 90 ? -0.395 2.579 10.275 1.00 91.25 90 ILE A CA 1
ATOM 725 C C . ILE A 1 90 ? 1.123 2.619 10.456 1.00 91.25 90 ILE A C 1
ATOM 727 O O . ILE A 1 90 ? 1.723 3.688 10.525 1.00 91.25 90 ILE A O 1
ATOM 731 N N . ILE A 1 91 ? 1.741 1.443 10.572 1.00 88.62 91 ILE A N 1
ATOM 732 C CA . ILE A 1 91 ? 3.183 1.289 10.772 1.00 88.62 91 ILE A CA 1
ATOM 733 C C . ILE A 1 91 ? 3.716 0.313 9.731 1.00 88.62 91 ILE A C 1
ATOM 735 O O . ILE A 1 91 ? 3.236 -0.815 9.619 1.00 88.62 91 ILE A O 1
ATOM 739 N N . GLY A 1 92 ? 4.735 0.745 8.996 1.00 89.50 92 GLY A N 1
ATOM 740 C CA . GLY A 1 92 ? 5.485 -0.103 8.084 1.00 89.50 92 GLY A CA 1
ATOM 741 C C . GLY A 1 92 ? 6.851 -0.469 8.661 1.00 89.50 92 GLY A C 1
ATOM 742 O O . GLY A 1 92 ? 7.549 0.389 9.195 1.00 89.50 92 GLY A O 1
ATOM 743 N N . ILE A 1 93 ? 7.240 -1.736 8.536 1.00 86.31 93 ILE A N 1
ATOM 744 C CA . ILE A 1 93 ? 8.534 -2.259 8.983 1.00 86.31 93 ILE A CA 1
ATOM 745 C C . ILE A 1 93 ? 9.252 -2.872 7.781 1.00 86.31 93 ILE A C 1
ATOM 747 O O . ILE A 1 93 ? 8.756 -3.811 7.157 1.00 86.31 93 ILE A O 1
ATOM 751 N N . ASP A 1 94 ? 10.440 -2.362 7.472 1.00 88.56 94 ASP A N 1
ATOM 752 C CA . ASP A 1 94 ? 11.324 -2.890 6.432 1.00 88.56 94 ASP A CA 1
ATOM 753 C C . ASP A 1 94 ? 12.781 -2.809 6.912 1.00 88.56 94 ASP A C 1
ATOM 755 O O . ASP A 1 94 ? 13.125 -1.964 7.737 1.00 88.56 94 ASP A O 1
ATOM 759 N N . GLU A 1 95 ? 13.638 -3.701 6.419 1.00 88.25 95 GLU A N 1
ATOM 760 C CA . GLU A 1 95 ? 15.083 -3.654 6.688 1.00 88.25 95 GLU A CA 1
ATOM 761 C C . GLU A 1 95 ? 15.778 -2.513 5.928 1.00 88.25 95 GLU A C 1
ATOM 763 O O . GLU A 1 95 ? 16.900 -2.117 6.250 1.00 88.25 95 GLU A O 1
ATOM 768 N N . ARG A 1 96 ? 15.121 -1.997 4.888 1.00 83.62 96 ARG A N 1
ATOM 769 C CA . ARG A 1 96 ? 15.621 -0.935 4.023 1.00 83.62 96 ARG A CA 1
ATOM 770 C C . ARG A 1 96 ? 15.331 0.432 4.612 1.00 83.62 96 ARG A C 1
ATOM 772 O O . ARG A 1 96 ? 14.391 0.635 5.374 1.00 83.62 96 ARG A O 1
ATOM 779 N N . GLN A 1 97 ? 16.116 1.404 4.162 1.00 83.12 97 GLN A N 1
ATOM 780 C CA . GLN A 1 97 ? 15.813 2.802 4.415 1.00 83.12 97 GLN A CA 1
ATOM 781 C C . GLN A 1 97 ? 14.472 3.187 3.774 1.00 83.12 97 GLN A C 1
ATOM 783 O O . GLN A 1 97 ? 14.158 2.751 2.663 1.00 83.12 97 GLN A O 1
ATOM 788 N N . GLU A 1 98 ? 13.713 4.031 4.473 1.00 82.00 98 GLU A N 1
ATOM 789 C CA . GLU A 1 98 ? 12.466 4.602 3.971 1.00 82.00 98 GLU A CA 1
ATOM 790 C C . GLU A 1 98 ? 12.666 5.250 2.592 1.00 82.00 98 GLU A C 1
ATOM 792 O O . GLU A 1 98 ? 13.62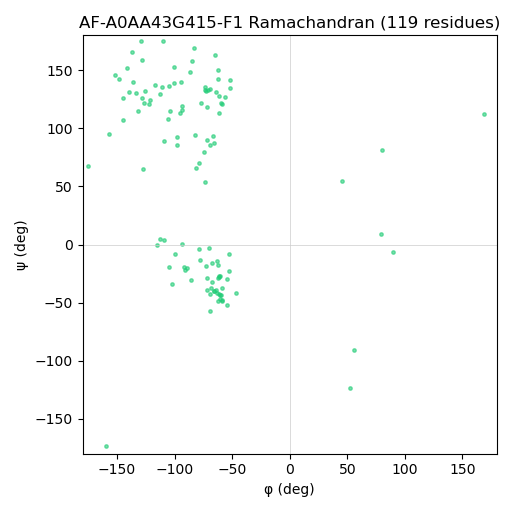8 5.987 2.352 1.00 82.00 98 GLU A O 1
ATOM 797 N N . HIS A 1 99 ? 11.742 4.975 1.670 1.00 84.38 99 HIS A N 1
ATOM 798 C CA . HIS A 1 99 ? 11.766 5.598 0.355 1.00 84.38 99 HIS A CA 1
ATOM 799 C C . HIS A 1 99 ? 11.345 7.079 0.477 1.00 84.38 99 HIS A C 1
ATOM 801 O O . HIS A 1 99 ? 10.283 7.336 1.036 1.00 84.38 99 HIS A O 1
ATOM 807 N N . PRO A 1 100 ? 12.068 8.059 -0.109 1.00 85.44 100 PRO A N 1
ATOM 808 C CA . PRO A 1 100 ? 11.782 9.492 0.076 1.00 85.44 100 PRO A CA 1
ATOM 809 C C . PRO A 1 100 ? 10.348 9.925 -0.259 1.00 85.44 100 PRO A C 1
ATOM 811 O O . PRO A 1 100 ? 9.817 10.843 0.349 1.00 85.44 100 PRO A O 1
ATOM 814 N N . ALA A 1 101 ? 9.699 9.232 -1.199 1.00 84.50 101 ALA A N 1
ATOM 815 C CA . ALA A 1 101 ? 8.291 9.462 -1.537 1.00 84.50 101 ALA A CA 1
ATOM 816 C C . ALA A 1 101 ? 7.306 9.193 -0.379 1.00 84.50 101 ALA A C 1
ATOM 818 O O . ALA A 1 101 ? 6.162 9.631 -0.454 1.00 84.50 101 ALA A O 1
ATOM 819 N N . LEU A 1 102 ? 7.732 8.462 0.659 1.00 78.56 102 LEU A N 1
ATOM 820 C CA . LEU A 1 102 ? 6.942 8.173 1.857 1.00 78.56 102 LEU A CA 1
ATOM 821 C C . LEU A 1 102 ? 7.108 9.236 2.950 1.00 78.56 102 LEU A C 1
ATOM 823 O O . LEU A 1 102 ? 6.227 9.375 3.788 1.00 78.56 102 LEU A O 1
ATOM 827 N N . ALA A 1 103 ? 8.187 10.026 2.905 1.00 65.38 103 ALA A N 1
ATOM 828 C CA . ALA A 1 103 ? 8.500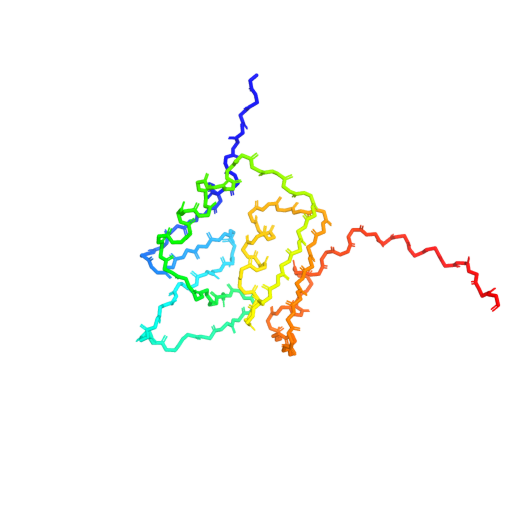 11.047 3.909 1.00 65.38 103 ALA A CA 1
ATOM 829 C C . ALA A 1 103 ? 7.549 12.264 3.871 1.00 65.38 103 ALA A C 1
ATOM 831 O O . ALA A 1 103 ? 7.669 13.189 4.676 1.00 65.38 103 ALA A O 1
ATOM 832 N N . ASN A 1 104 ? 6.606 12.291 2.924 1.00 55.34 104 ASN A N 1
ATOM 833 C CA . ASN A 1 104 ? 5.588 13.327 2.835 1.00 55.34 104 ASN A CA 1
ATOM 834 C C . ASN A 1 104 ? 4.537 13.109 3.959 1.00 55.34 104 ASN A C 1
ATOM 836 O O . ASN A 1 104 ? 4.096 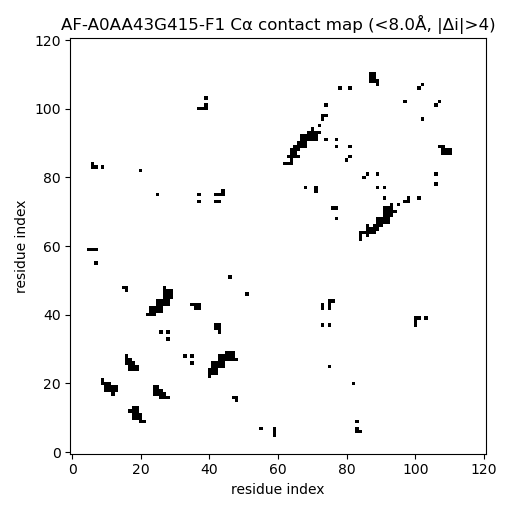11.972 4.159 1.00 55.34 104 ASN A O 1
ATOM 840 N N . PRO A 1 105 ? 4.093 14.156 4.691 1.00 46.91 105 PRO A N 1
ATOM 841 C CA . PRO A 1 105 ? 3.143 14.066 5.817 1.00 46.91 105 PRO A CA 1
ATOM 842 C C . PRO A 1 105 ? 1.816 13.335 5.545 1.00 46.91 105 PRO A C 1
ATOM 844 O O . PRO A 1 105 ? 1.059 13.081 6.478 1.00 46.91 105 PRO A O 1
ATOM 847 N N . LEU A 1 106 ? 1.517 12.980 4.293 1.00 42.38 106 LEU A N 1
ATOM 848 C CA . LEU A 1 106 ? 0.372 12.146 3.935 1.00 42.38 106 LEU A CA 1
ATOM 849 C C . LEU A 1 106 ? 0.420 10.735 4.550 1.00 42.38 106 LEU A C 1
ATOM 851 O O . LEU A 1 106 ? -0.647 10.173 4.773 1.00 42.38 106 LEU A O 1
ATOM 855 N N . ILE A 1 107 ? 1.607 10.182 4.830 1.00 51.38 107 ILE A N 1
ATOM 856 C CA . ILE A 1 107 ? 1.781 8.774 5.250 1.00 51.38 107 ILE A CA 1
ATOM 857 C C . ILE A 1 107 ? 2.085 8.644 6.752 1.00 51.38 107 ILE A C 1
ATOM 859 O O . ILE A 1 107 ? 1.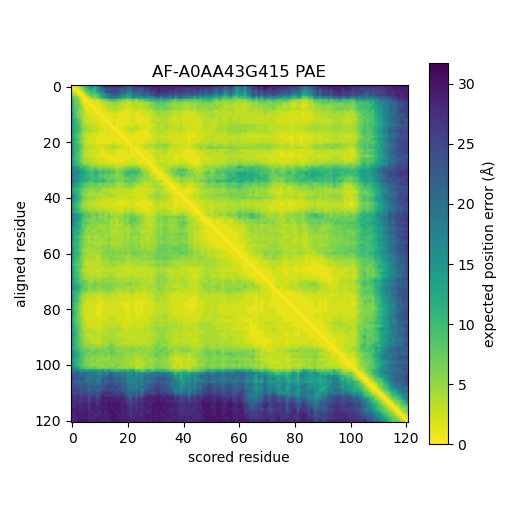814 7.607 7.353 1.00 51.38 107 ILE A O 1
ATOM 863 N N . ILE A 1 108 ? 2.545 9.718 7.404 1.00 45.16 108 ILE A N 1
ATOM 864 C CA . ILE A 1 108 ? 2.780 9.742 8.853 1.00 45.16 108 ILE A CA 1
ATOM 865 C C . ILE A 1 108 ? 1.578 10.383 9.554 1.00 45.16 108 ILE A C 1
ATOM 867 O O . ILE A 1 108 ? 1.563 11.578 9.853 1.00 45.16 108 ILE A O 1
ATOM 871 N N . ARG A 1 109 ? 0.555 9.578 9.857 1.00 46.16 109 ARG A N 1
ATOM 872 C CA . ARG A 1 109 ? -0.507 9.969 10.794 1.00 46.16 109 ARG A CA 1
ATOM 873 C C . ARG A 1 109 ? -0.223 9.392 12.176 1.00 46.16 109 ARG A C 1
ATOM 875 O O . ARG A 1 109 ? -0.673 8.304 12.512 1.00 46.16 109 ARG A O 1
ATOM 882 N N . HIS A 1 110 ? 0.460 10.166 13.016 1.00 42.38 110 HIS A N 1
ATOM 883 C CA . HIS A 1 110 ? 0.345 9.997 14.463 1.00 42.38 110 HIS A CA 1
ATOM 884 C C . HIS A 1 110 ? -0.908 10.741 14.932 1.00 42.38 110 HIS A C 1
ATOM 886 O O . HIS A 1 110 ? -0.865 11.939 15.214 1.00 42.38 110 HIS A O 1
ATOM 892 N N . LYS A 1 111 ? -2.046 10.051 15.050 1.00 40.72 111 LYS A N 1
ATOM 893 C CA . LYS A 1 111 ? -3.130 10.550 15.906 1.00 40.72 111 LYS A CA 1
ATOM 894 C C . LYS A 1 111 ? -2.714 10.304 17.356 1.00 40.72 111 LYS A C 1
ATOM 896 O O . LYS A 1 111 ? -3.062 9.285 17.926 1.00 40.72 111 LYS A O 1
ATOM 901 N N . ASN A 1 112 ? -1.857 11.185 17.868 1.00 38.09 112 ASN A N 1
ATOM 902 C CA . ASN A 1 112 ? -1.654 11.516 19.281 1.00 38.09 112 ASN A CA 1
ATOM 903 C C . ASN A 1 112 ? -0.645 12.673 19.356 1.00 38.09 112 ASN A C 1
ATOM 905 O O . ASN A 1 112 ? 0.470 12.525 19.842 1.00 38.09 112 ASN A O 1
ATOM 909 N N . ASN A 1 113 ? -1.055 13.847 18.871 1.00 37.06 113 ASN A N 1
ATOM 910 C CA . ASN A 1 113 ? -0.487 15.104 19.353 1.00 37.06 113 ASN A CA 1
ATOM 911 C C . ASN A 1 113 ? -1.186 15.476 20.672 1.00 37.06 113 ASN A C 1
ATOM 913 O O . ASN A 1 113 ? -1.901 16.468 20.745 1.00 37.06 113 ASN A O 1
ATOM 917 N N . GLU A 1 114 ? -0.973 14.669 21.708 1.00 33.62 114 GLU A N 1
ATOM 918 C CA . GLU A 1 114 ? -0.907 15.186 23.073 1.00 33.62 114 GLU A CA 1
ATOM 919 C C . GLU A 1 114 ? 0.555 15.069 23.483 1.00 33.62 114 GLU A C 1
ATOM 921 O O . GLU A 1 114 ? 1.040 14.047 23.964 1.00 33.62 114 GLU A O 1
ATOM 926 N N . VAL A 1 115 ? 1.293 16.134 23.180 1.00 34.38 115 VAL A N 1
ATOM 927 C CA . VAL A 1 115 ? 2.598 16.364 23.778 1.00 34.38 115 VAL A CA 1
ATOM 928 C C . VAL A 1 115 ? 2.306 16.751 25.219 1.00 34.38 115 VAL A C 1
ATOM 930 O O . VAL A 1 115 ? 2.103 17.927 25.518 1.00 34.38 115 VAL A O 1
ATOM 933 N N . ASP A 1 116 ? 2.248 15.763 26.109 1.00 28.89 116 ASP A N 1
ATOM 934 C CA . ASP A 1 116 ? 2.308 16.019 27.542 1.00 28.89 116 ASP A CA 1
ATOM 935 C C . ASP A 1 116 ? 3.733 16.483 27.853 1.00 28.89 116 ASP A C 1
ATOM 937 O O . ASP A 1 116 ? 4.661 15.727 28.150 1.00 28.89 116 ASP A O 1
ATOM 941 N N . ALA A 1 117 ? 3.928 17.784 27.679 1.00 35.94 117 ALA A N 1
ATOM 942 C CA . ALA A 1 117 ? 5.162 18.482 27.945 1.00 35.94 117 ALA A CA 1
ATOM 943 C C . ALA A 1 117 ? 5.393 18.626 29.455 1.00 35.94 117 ALA A C 1
ATOM 945 O O . ALA A 1 117 ? 5.631 19.733 29.901 1.00 35.94 117 ALA A O 1
ATOM 946 N N . HIS A 1 118 ? 5.367 17.558 30.262 1.00 34.62 118 HIS A N 1
ATOM 947 C CA . HIS A 1 118 ? 5.800 17.627 31.665 1.00 34.62 118 HIS A CA 1
ATOM 948 C C . HIS A 1 118 ? 6.233 16.271 32.246 1.00 34.62 118 HIS A C 1
ATOM 950 O O . HIS A 1 118 ? 5.434 15.553 32.833 1.00 34.62 118 HIS A O 1
ATOM 956 N N . ARG A 1 119 ? 7.542 15.990 32.219 1.00 30.44 119 ARG A N 1
ATOM 957 C CA . ARG A 1 119 ? 8.390 15.833 33.424 1.00 30.44 119 ARG A CA 1
ATOM 958 C C . ARG A 1 119 ? 9.749 15.251 33.042 1.00 30.44 119 ARG A C 1
ATOM 960 O O . ARG A 1 119 ? 9.874 14.083 32.696 1.00 30.44 119 ARG A O 1
ATOM 967 N N . ARG A 1 120 ? 10.779 16.084 33.196 1.00 33.91 120 ARG A N 1
ATOM 968 C CA . ARG A 1 120 ? 12.115 15.608 33.553 1.00 33.91 120 ARG A CA 1
ATOM 969 C C . ARG A 1 120 ? 12.002 14.927 34.921 1.00 33.91 120 ARG A C 1
ATOM 971 O O . ARG A 1 120 ? 11.443 15.533 35.839 1.00 33.91 120 ARG A O 1
ATOM 978 N N . LEU A 1 121 ? 12.494 13.698 35.022 1.00 43.56 121 LEU A N 1
ATOM 979 C CA . LEU A 1 121 ? 13.076 13.181 36.259 1.00 43.56 121 LEU A CA 1
ATOM 980 C C . LEU A 1 121 ? 14.577 13.460 36.203 1.00 43.56 121 LEU A C 1
ATOM 982 O O . LEU A 1 121 ? 15.140 13.316 35.093 1.00 43.56 121 LEU A O 1
#

Mean predicted aligned error: 8.76 Å

InterPro domains:
  IPR029063 S-adenosyl-L-methionine-dependent methyltransferase superfamily [G3DSA:3.40.50.150] (47-119)
  IPR029063 S-adenosyl-L-methionine-dependent methyltransferase superfamily [SSF53335] (39-104)

Solvent-accessible surface area (backbone atoms only — not comparable to full-atom values): 7538 Å² total; per-residue (Å²): 132,83,83,75,73,50,49,63,74,56,58,44,75,77,53,88,46,31,32,27,47,89,84,38,35,38,37,46,36,57,92,88,51,81,91,76,74,66,42,74,51,32,26,51,33,87,39,54,61,67,52,57,55,49,50,41,70,73,44,52,90,61,80,54,48,66,47,81,46,77,71,45,88,73,36,31,62,59,55,49,50,43,70,44,55,62,40,61,34,68,47,80,44,58,98,62,77,83,43,75,48,57,76,44,74,90,64,64,57,74,81,69,88,70,79,78,88,78,77,87,131

pLDDT: mean 78.34, std 18.53, range [28.89, 93.88]

Radius of gyration: 16.22 Å; Cα contacts (8 Å, |Δi|>4): 151; chains: 1; bounding box: 45×29×54 Å

Foldseek 3Di:
DDPLPQLLVQWADPDQQWIDRPQAIEGEDEVPDDDDDDALRYGYDPDGSVVSVVCSVVCRVPQAQEEEEEDCPQPRVLLVCCSSRVHQYYYYDYPDDHHVSCVPVSRDRDPDPPPPVDDDD

Secondary structure (DSSP, 8-state):
------GGGG-EEEETTEEEETTEEEEE--TT------BTTEEEE---HHHHHHHHHHHTT---SEEEEE--TTSHHHHHHHHHH--SEEEEE-SSPPPGGG-STTT--------------

Nearest PDB structures (foldseek):
  1u2z-assembly2_B  TM=5.638E-01  e=6.554E+00  Saccharomyces cerevisiae
  1vq1-assembly2_B  TM=6.061E-01  e=9.123E+00  Thermotoga maritima MSB8

Organism: Vibrio splendidus (NCBI:txid29497)